Protein AF-A0A2W0B0G4-F1 (afdb_monomer_lite)

Radius of gyration: 36.79 Å; chains: 1; bounding box: 78×41×98 Å

Secondary structure (DSSP, 8-state):
----------------HHHHHHHHHHHHHHHHH-PPPP-----PPPPP--------SS---EEEE--TTSSPEEEETTEEE----

Structure (mmCIF, N/CA/C/O backbone):
data_AF-A0A2W0B0G4-F1
#
_entry.id   AF-A0A2W0B0G4-F1
#
loop_
_atom_site.group_PDB
_atom_site.id
_atom_site.type_symbol
_atom_site.label_atom_id
_atom_site.label_alt_id
_atom_site.label_comp_id
_atom_site.label_asym_id
_atom_site.label_entity_id
_atom_site.label_seq_id
_atom_site.pdbx_PDB_ins_code
_atom_site.Cartn_x
_atom_site.Cartn_y
_atom_site.Cartn_z
_atom_site.occupancy
_atom_site.B_iso_or_equiv
_atom_site.auth_seq_id
_atom_site.auth_comp_id
_atom_site.auth_asym_id
_atom_site.auth_atom_id
_atom_site.pdbx_PDB_model_num
ATOM 1 N N . MET A 1 1 ? 44.995 22.189 -68.445 1.00 43.94 1 MET A N 1
ATOM 2 C CA . MET A 1 1 ? 44.572 22.529 -67.070 1.00 43.94 1 MET A CA 1
ATOM 3 C C . MET A 1 1 ? 43.513 21.525 -66.640 1.00 43.94 1 MET A C 1
ATOM 5 O O . MET A 1 1 ? 42.389 21.598 -67.114 1.00 43.94 1 MET A O 1
ATOM 9 N N . SER A 1 2 ? 43.913 20.522 -65.860 1.00 45.00 2 SER A N 1
ATOM 10 C CA . SER A 1 2 ? 43.079 19.407 -65.395 1.00 45.00 2 SER A CA 1
ATOM 11 C C . SER A 1 2 ? 42.592 19.673 -63.971 1.00 45.00 2 SER A C 1
ATOM 13 O O . SER A 1 2 ? 43.413 19.876 -63.079 1.00 45.00 2 SER A O 1
ATOM 15 N N . PHE A 1 3 ? 41.280 19.644 -63.747 1.00 52.94 3 PHE A N 1
ATOM 16 C CA . PHE A 1 3 ? 40.697 19.702 -62.408 1.00 52.94 3 PHE A CA 1
ATOM 17 C C . PHE A 1 3 ? 40.480 18.278 -61.888 1.00 52.94 3 PHE A C 1
ATOM 19 O O . PHE A 1 3 ? 39.666 17.532 -62.427 1.00 52.94 3 PHE A O 1
ATOM 26 N N . ALA A 1 4 ? 41.223 17.899 -60.848 1.00 59.66 4 ALA A N 1
ATOM 27 C CA . ALA A 1 4 ? 41.010 16.664 -60.104 1.00 59.66 4 ALA A CA 1
ATOM 28 C C . ALA A 1 4 ? 40.024 16.933 -58.956 1.00 59.66 4 ALA A C 1
ATOM 30 O O . ALA A 1 4 ? 40.338 17.667 -58.020 1.00 59.66 4 ALA A O 1
ATOM 31 N N . LEU A 1 5 ? 38.825 16.345 -59.024 1.00 57.16 5 LEU A N 1
ATOM 32 C CA . LEU A 1 5 ? 37.887 16.325 -57.901 1.00 57.16 5 LEU A CA 1
ATOM 33 C C . LEU A 1 5 ? 38.360 15.289 -56.872 1.00 57.16 5 LEU A C 1
ATOM 35 O O . LEU A 1 5 ? 38.135 14.088 -57.024 1.00 57.16 5 LEU A O 1
ATOM 39 N N . GLY A 1 6 ? 38.996 15.763 -55.804 1.00 54.44 6 GLY A N 1
ATOM 40 C CA . GLY A 1 6 ? 39.219 14.982 -54.592 1.00 54.44 6 GLY A CA 1
ATOM 41 C C . GLY A 1 6 ? 37.890 14.723 -53.885 1.00 54.44 6 GLY A C 1
ATOM 42 O O . GLY A 1 6 ? 37.382 15.578 -53.165 1.00 54.44 6 GLY A O 1
ATOM 43 N N . ARG A 1 7 ? 37.309 13.541 -54.092 1.00 59.12 7 ARG A N 1
ATOM 44 C CA . ARG A 1 7 ? 36.139 13.064 -53.349 1.00 59.12 7 ARG A CA 1
ATOM 45 C C . ARG A 1 7 ? 36.607 12.407 -52.049 1.00 59.12 7 ARG A C 1
ATOM 47 O O . ARG A 1 7 ? 36.704 11.188 -51.972 1.00 59.12 7 ARG A O 1
ATOM 54 N N . SER A 1 8 ? 36.887 13.206 -51.020 1.00 56.22 8 SER A N 1
ATOM 55 C CA . SER A 1 8 ? 36.958 12.702 -49.643 1.00 56.22 8 SER A CA 1
ATOM 56 C C . SER A 1 8 ? 35.542 12.666 -49.064 1.00 56.22 8 SER A C 1
ATOM 58 O O . SER A 1 8 ? 35.046 13.603 -48.440 1.00 56.22 8 SER A O 1
ATOM 60 N N . GLY A 1 9 ? 34.840 11.568 -49.345 1.00 58.66 9 GLY A N 1
ATOM 61 C CA . GLY A 1 9 ? 33.590 11.254 -48.665 1.00 58.66 9 GLY A CA 1
ATOM 62 C C . GLY A 1 9 ? 33.863 11.119 -47.170 1.00 58.66 9 GLY A C 1
ATOM 63 O O . GLY A 1 9 ? 34.620 10.247 -46.754 1.00 58.66 9 GLY A O 1
ATOM 64 N N . LYS A 1 10 ? 33.276 12.007 -46.367 1.00 65.50 10 LYS A N 1
ATOM 65 C CA . LYS A 1 10 ? 33.208 11.856 -44.909 1.00 65.50 10 LYS A CA 1
ATOM 66 C C . LYS A 1 10 ? 32.533 10.506 -44.618 1.00 65.50 10 LYS A C 1
ATOM 68 O O . LYS A 1 10 ? 31.463 10.278 -45.186 1.00 65.50 10 LYS A O 1
ATOM 73 N N . PRO A 1 11 ? 33.104 9.617 -43.786 1.00 65.31 11 PRO A N 1
ATOM 74 C CA . PRO A 1 11 ? 32.395 8.412 -43.381 1.00 65.31 11 PRO A CA 1
ATOM 75 C C . PRO A 1 11 ? 31.142 8.846 -42.618 1.00 65.31 11 PRO A C 1
ATOM 77 O O . PRO A 1 11 ? 31.228 9.559 -41.617 1.00 65.31 11 PRO A O 1
ATOM 80 N N . ALA A 1 12 ? 29.969 8.487 -43.136 1.00 70.56 12 ALA A N 1
ATOM 81 C CA . ALA A 1 12 ? 28.732 8.626 -42.390 1.00 70.56 12 ALA A CA 1
ATOM 82 C C . ALA A 1 12 ? 28.806 7.627 -41.230 1.00 70.56 12 ALA A C 1
ATOM 84 O O . ALA A 1 12 ? 28.887 6.424 -41.457 1.00 70.56 12 ALA A O 1
ATOM 85 N N . ALA A 1 13 ? 28.869 8.125 -39.995 1.00 71.62 13 ALA A N 1
ATOM 86 C CA . ALA A 1 13 ? 28.780 7.273 -38.821 1.00 71.62 13 ALA A CA 1
ATOM 87 C C . ALA A 1 13 ? 27.348 6.730 -38.746 1.00 71.62 13 ALA A C 1
ATOM 89 O O . ALA A 1 13 ? 26.409 7.485 -38.496 1.00 71.62 13 ALA A O 1
ATOM 90 N N . GLU A 1 14 ? 27.174 5.439 -39.017 1.00 77.94 14 GLU A N 1
ATOM 91 C CA . GLU A 1 14 ? 25.901 4.763 -38.794 1.00 77.94 14 GLU A CA 1
ATOM 92 C C . GLU A 1 14 ? 25.636 4.715 -37.285 1.00 77.94 14 GLU A C 1
ATOM 94 O O . GLU A 1 14 ? 26.478 4.278 -36.498 1.00 77.94 14 GLU A O 1
ATOM 99 N N . MET A 1 15 ? 24.485 5.231 -36.854 1.00 77.31 15 MET A N 1
ATOM 100 C CA . MET A 1 15 ? 24.091 5.159 -35.450 1.00 77.31 15 MET A CA 1
ATOM 101 C C . MET A 1 15 ? 23.740 3.709 -35.106 1.00 77.31 15 MET A C 1
ATOM 103 O O . MET A 1 15 ? 22.924 3.089 -35.785 1.00 77.31 15 MET A O 1
ATOM 107 N N . ASN A 1 16 ? 24.289 3.187 -34.008 1.00 81.25 16 ASN A N 1
ATOM 108 C CA . ASN A 1 16 ? 23.865 1.901 -33.460 1.00 81.25 16 ASN A CA 1
ATOM 109 C C . ASN A 1 16 ? 22.448 2.046 -32.875 1.00 81.25 16 ASN A C 1
ATOM 111 O O . ASN A 1 16 ? 22.274 2.494 -31.743 1.00 81.25 16 ASN A O 1
ATOM 115 N N . VAL A 1 17 ? 21.432 1.689 -33.664 1.00 83.25 17 VAL A N 1
ATOM 116 C CA . VAL A 1 17 ? 20.009 1.790 -33.287 1.00 83.25 17 VAL A CA 1
ATOM 117 C C . VAL A 1 17 ? 19.584 0.741 -32.258 1.00 83.25 17 VAL A C 1
ATOM 119 O O . VAL A 1 17 ? 18.675 0.987 -31.475 1.00 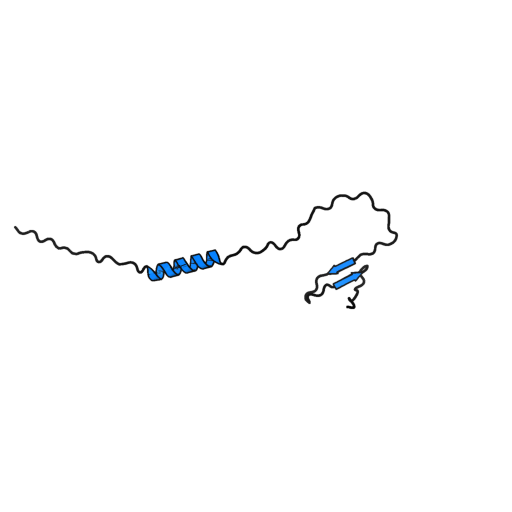83.25 17 VAL A O 1
ATOM 122 N N . THR A 1 18 ? 20.252 -0.411 -32.209 1.00 87.62 18 THR A N 1
ATOM 123 C CA . THR A 1 18 ? 19.914 -1.525 -31.309 1.00 87.62 18 THR A CA 1
ATOM 124 C C . THR A 1 18 ? 20.059 -1.161 -29.825 1.00 87.62 18 THR A C 1
ATOM 126 O O . THR A 1 18 ? 19.097 -1.367 -29.088 1.00 87.62 18 THR A O 1
ATOM 129 N N . PRO A 1 19 ? 21.172 -0.548 -29.371 1.00 88.25 19 PRO A N 1
ATOM 130 C CA . PRO A 1 19 ? 21.278 -0.045 -27.999 1.00 88.25 19 PRO A CA 1
ATOM 131 C C . PRO A 1 19 ? 20.269 1.063 -27.660 1.00 88.25 19 PRO A C 1
ATOM 133 O O . PRO A 1 19 ? 19.823 1.162 -26.523 1.00 88.25 19 PRO A O 1
ATOM 136 N N . LEU A 1 20 ? 19.893 1.901 -28.635 1.00 92.00 20 LEU A N 1
ATOM 137 C CA . LEU A 1 20 ? 18.914 2.971 -28.420 1.00 92.00 20 LEU A CA 1
ATOM 138 C C . LEU A 1 20 ? 17.508 2.402 -28.208 1.00 92.00 20 LEU A C 1
ATOM 140 O O . LEU A 1 20 ? 16.783 2.852 -27.325 1.00 92.00 20 LEU A O 1
ATOM 144 N N . ILE A 1 21 ? 17.138 1.398 -29.004 1.00 93.69 21 ILE A N 1
ATOM 145 C CA . ILE A 1 21 ? 15.856 0.708 -28.875 1.00 93.69 21 ILE A CA 1
ATOM 146 C C . ILE A 1 21 ? 15.754 0.034 -27.503 1.00 93.69 21 ILE A C 1
ATOM 148 O O . ILE A 1 21 ? 14.707 0.143 -26.884 1.00 93.69 21 ILE A O 1
ATOM 152 N N . ASP A 1 22 ? 16.825 -0.578 -26.992 1.00 92.00 22 ASP A N 1
ATOM 153 C CA . ASP A 1 22 ? 16.832 -1.213 -25.664 1.00 92.00 22 ASP A CA 1
ATOM 154 C C . ASP A 1 22 ? 16.481 -0.220 -24.539 1.00 92.00 22 ASP A C 1
ATOM 156 O O . ASP A 1 22 ? 15.544 -0.435 -23.771 1.00 92.00 22 ASP A O 1
ATOM 160 N N . VAL A 1 23 ? 17.129 0.951 -24.523 1.00 93.00 23 VAL A N 1
ATOM 161 C CA . VAL A 1 23 ? 16.823 2.014 -23.547 1.00 93.00 23 VAL A CA 1
ATOM 162 C C . VAL A 1 23 ? 15.373 2.491 -23.673 1.00 93.00 23 VAL A C 1
ATOM 164 O O . VAL A 1 23 ? 14.692 2.679 -22.665 1.00 93.00 23 VAL A O 1
ATOM 167 N N . LEU A 1 24 ? 14.876 2.667 -24.899 1.00 93.12 24 LEU A N 1
ATOM 168 C CA . LEU A 1 24 ? 13.495 3.093 -25.134 1.00 93.12 24 LEU A CA 1
ATOM 169 C C . LEU A 1 24 ? 12.480 2.015 -24.720 1.00 93.12 24 LEU A C 1
ATOM 171 O O . LEU A 1 24 ? 11.457 2.348 -24.123 1.00 93.12 24 LEU A O 1
ATOM 175 N N . LEU A 1 25 ? 12.759 0.736 -24.978 1.00 93.50 25 LEU A N 1
ATOM 176 C CA . LEU A 1 25 ? 11.897 -0.382 -24.590 1.00 93.50 25 LEU A CA 1
ATOM 177 C C . LEU A 1 25 ? 11.826 -0.539 -23.068 1.00 93.50 25 LEU A C 1
ATOM 179 O O . LEU A 1 25 ? 10.734 -0.740 -22.538 1.00 93.50 25 LEU A O 1
ATOM 183 N N . VAL A 1 26 ? 12.944 -0.374 -22.355 1.00 93.19 26 VAL A N 1
ATOM 184 C CA . VAL A 1 26 ? 12.960 -0.375 -20.883 1.00 93.19 26 VAL A CA 1
ATOM 185 C C . VAL A 1 26 ? 12.062 0.732 -20.324 1.00 93.19 26 VAL A C 1
ATOM 187 O O . VAL A 1 26 ? 11.257 0.474 -19.430 1.00 93.19 26 VAL A O 1
ATOM 190 N N . LEU A 1 27 ? 12.135 1.948 -20.875 1.00 93.44 27 LEU A N 1
ATOM 191 C CA . LEU A 1 27 ? 11.276 3.058 -20.445 1.00 93.44 27 LEU A CA 1
ATOM 192 C C . LEU A 1 27 ? 9.788 2.788 -20.716 1.00 93.44 27 LEU A C 1
ATOM 194 O O . LEU A 1 27 ? 8.948 3.096 -19.870 1.00 93.44 27 LEU A O 1
ATOM 198 N N . LEU A 1 28 ? 9.455 2.182 -21.858 1.00 92.38 28 LEU A N 1
ATOM 199 C CA . LEU A 1 28 ? 8.079 1.793 -22.177 1.00 92.38 28 LEU A CA 1
ATOM 200 C C . LEU A 1 28 ? 7.552 0.718 -21.219 1.00 92.38 28 LEU A C 1
ATOM 202 O O . LEU A 1 28 ? 6.420 0.828 -20.756 1.00 92.38 28 LEU A O 1
ATOM 206 N N . ILE A 1 29 ? 8.372 -0.277 -20.873 1.00 93.00 29 ILE A N 1
ATOM 207 C CA . ILE A 1 29 ? 8.000 -1.318 -19.904 1.00 93.00 29 ILE A CA 1
ATOM 208 C C . ILE A 1 29 ? 7.766 -0.707 -18.520 1.00 93.00 29 ILE A C 1
ATOM 210 O O . ILE A 1 29 ? 6.773 -1.038 -17.874 1.00 93.00 29 ILE A O 1
ATOM 214 N N . ILE A 1 30 ? 8.629 0.215 -18.081 1.00 91.75 30 ILE A N 1
ATOM 215 C CA . ILE A 1 30 ? 8.435 0.945 -16.823 1.00 91.75 30 ILE A CA 1
ATOM 216 C C . ILE A 1 30 ? 7.088 1.677 -16.851 1.00 91.75 30 ILE A C 1
ATOM 218 O O . ILE A 1 30 ? 6.284 1.493 -15.941 1.00 91.75 30 ILE A O 1
ATOM 222 N N . PHE A 1 31 ? 6.786 2.430 -17.912 1.00 86.88 31 PHE A N 1
ATOM 223 C CA . PHE A 1 31 ? 5.496 3.118 -18.033 1.00 86.88 31 PHE A CA 1
ATOM 224 C C . PHE A 1 31 ? 4.288 2.173 -18.062 1.00 86.88 31 PHE A C 1
ATOM 226 O O . PHE A 1 31 ? 3.254 2.517 -17.497 1.00 86.88 31 PHE A O 1
ATOM 233 N N . MET A 1 32 ? 4.402 0.993 -18.677 1.00 88.25 32 MET A N 1
ATOM 234 C CA . MET A 1 32 ? 3.327 -0.008 -18.683 1.00 88.25 32 MET A CA 1
ATOM 235 C C . MET A 1 32 ? 3.123 -0.688 -17.320 1.00 88.25 32 MET A C 1
ATOM 237 O O . MET A 1 32 ? 2.012 -1.115 -17.022 1.00 88.25 32 MET A O 1
ATOM 241 N N . ILE A 1 33 ? 4.172 -0.815 -16.500 1.00 86.81 33 ILE A N 1
ATOM 242 C CA . ILE A 1 33 ? 4.119 -1.514 -15.205 1.00 86.81 33 ILE A CA 1
ATOM 243 C C . ILE A 1 33 ? 3.608 -0.622 -14.071 1.00 86.81 33 ILE A C 1
ATOM 245 O O . ILE A 1 33 ? 2.986 -1.136 -13.137 1.00 86.81 33 ILE A O 1
ATOM 249 N N . ILE A 1 34 ? 3.862 0.690 -14.111 1.00 85.19 34 ILE A N 1
ATOM 250 C CA . ILE A 1 34 ? 3.462 1.597 -13.026 1.00 85.19 34 ILE A CA 1
ATOM 251 C C . ILE A 1 34 ? 1.932 1.761 -13.028 1.00 85.19 34 ILE A C 1
ATOM 253 O O . ILE A 1 34 ? 1.377 2.681 -13.624 1.00 85.19 34 ILE A O 1
ATOM 257 N N . THR A 1 35 ? 1.238 0.859 -12.340 1.00 78.44 35 THR A N 1
ATOM 258 C CA . THR A 1 35 ? -0.189 0.984 -12.025 1.00 78.44 35 THR A CA 1
ATOM 259 C C . THR A 1 35 ? -0.329 1.911 -10.811 1.00 78.44 35 THR A C 1
ATOM 261 O O . THR A 1 35 ? 0.449 1.766 -9.862 1.00 78.44 35 THR A O 1
ATOM 264 N N . PRO A 1 36 ? -1.263 2.882 -10.801 1.00 73.69 36 PRO A N 1
ATOM 265 C CA . PRO A 1 36 ? -1.484 3.711 -9.622 1.00 73.69 36 PRO A CA 1
ATOM 266 C C . PRO A 1 36 ? -1.929 2.839 -8.443 1.00 73.69 36 PRO A C 1
ATOM 268 O O . PRO A 1 36 ? -2.721 1.917 -8.614 1.00 73.69 36 PRO A O 1
ATOM 271 N N . MET A 1 37 ? -1.402 3.132 -7.251 1.00 73.12 37 MET A N 1
ATOM 272 C CA . MET A 1 37 ? -1.805 2.447 -6.023 1.00 73.12 37 MET A CA 1
ATOM 273 C C . MET A 1 37 ? -3.309 2.607 -5.789 1.00 73.12 37 MET A C 1
ATOM 275 O O . MET A 1 37 ? -3.832 3.718 -5.899 1.00 73.12 37 MET A O 1
ATOM 279 N N . ASP A 1 38 ? -3.979 1.511 -5.429 1.00 76.94 38 ASP A N 1
ATOM 280 C CA . ASP A 1 38 ? -5.383 1.539 -5.032 1.00 76.94 38 ASP A CA 1
ATOM 281 C C . ASP A 1 38 ? -5.584 2.539 -3.881 1.00 76.94 38 ASP A C 1
ATOM 283 O O . ASP A 1 38 ? -4.856 2.495 -2.881 1.00 76.94 38 ASP A O 1
ATOM 287 N N . P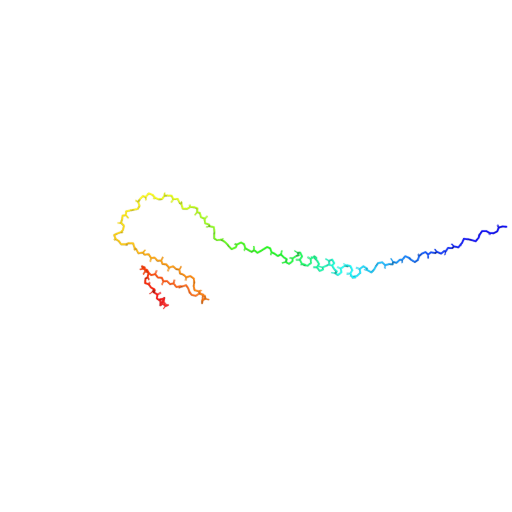RO A 1 39 ? -6.560 3.457 -3.981 1.00 72.25 39 PRO A N 1
ATOM 288 C CA . PRO A 1 39 ? -6.871 4.357 -2.886 1.00 72.25 39 PRO A CA 1
ATOM 289 C C . PRO A 1 39 ? -7.416 3.545 -1.706 1.00 72.25 39 PRO A C 1
ATOM 291 O O . PRO A 1 39 ? -8.558 3.090 -1.701 1.00 72.25 39 PRO A O 1
ATOM 294 N N . HIS A 1 40 ? -6.594 3.378 -0.672 1.00 73.00 40 HIS A N 1
ATOM 295 C CA . HIS A 1 40 ? -7.023 2.797 0.593 1.00 73.00 40 HIS A CA 1
ATOM 296 C C . HIS A 1 40 ? -7.846 3.826 1.374 1.00 73.00 40 HIS A C 1
ATOM 298 O O . HIS A 1 40 ? -7.315 4.634 2.134 1.00 73.00 40 HIS A O 1
ATOM 304 N N . GLY A 1 41 ? -9.161 3.805 1.180 1.00 72.31 41 GLY A N 1
ATOM 305 C CA . GLY A 1 41 ? -10.098 4.613 1.948 1.00 72.31 41 GLY A CA 1
ATOM 306 C C . GLY A 1 41 ? -11.504 4.043 1.849 1.00 72.31 41 GLY A C 1
ATOM 307 O O . GLY A 1 41 ? -11.988 3.756 0.759 1.00 72.31 41 GLY A O 1
ATOM 308 N N . LEU A 1 42 ? -12.166 3.862 2.991 1.00 80.00 42 LEU A N 1
ATOM 309 C CA . LEU A 1 42 ? -13.601 3.588 3.000 1.00 80.00 42 LEU A CA 1
ATOM 310 C C . LEU A 1 42 ? -14.337 4.877 2.620 1.00 80.00 42 LEU A C 1
ATOM 312 O O . LEU A 1 42 ? -13.969 5.955 3.088 1.00 80.00 42 LEU A O 1
ATOM 316 N N . TYR A 1 43 ? -15.386 4.774 1.806 1.00 79.25 43 TYR A N 1
ATOM 317 C CA . TYR A 1 43 ? -16.283 5.901 1.558 1.00 79.25 43 TYR A CA 1
ATOM 318 C C . TYR A 1 43 ? -16.956 6.296 2.877 1.00 79.25 43 TYR A C 1
ATOM 320 O O . TYR A 1 43 ? -17.795 5.560 3.396 1.00 79.25 43 TYR A O 1
ATOM 328 N N . THR A 1 44 ? -16.575 7.442 3.442 1.00 82.56 44 THR A N 1
ATOM 329 C CA . THR A 1 44 ? -17.182 7.981 4.662 1.00 82.56 44 THR A CA 1
ATOM 330 C C . THR A 1 44 ? -18.137 9.118 4.314 1.00 82.56 44 THR A C 1
ATOM 332 O O . THR A 1 44 ? -17.812 10.021 3.546 1.00 82.56 44 THR A O 1
ATOM 335 N N . ALA A 1 45 ? -19.344 9.071 4.876 1.00 85.31 45 ALA A N 1
ATOM 336 C CA . ALA A 1 45 ? -20.280 10.188 4.847 1.00 85.31 45 ALA A CA 1
ATOM 337 C C . ALA A 1 45 ? -20.113 11.029 6.118 1.00 85.31 45 ALA A C 1
ATOM 339 O O . ALA A 1 45 ? -19.827 10.496 7.192 1.00 85.31 45 ALA A O 1
ATOM 340 N N . VAL A 1 46 ? -20.320 12.342 6.007 1.00 86.88 46 VAL A N 1
ATOM 341 C CA . VAL A 1 46 ? -20.351 13.230 7.176 1.00 86.88 46 VAL A CA 1
ATOM 342 C C . VAL A 1 46 ? -21.563 12.864 8.046 1.00 86.88 46 VAL A C 1
ATOM 344 O O . VAL A 1 46 ? -22.675 12.794 7.506 1.00 86.88 46 VAL A O 1
ATOM 347 N N . PRO A 1 47 ? -21.387 12.645 9.368 1.00 85.06 47 PRO A N 1
ATOM 348 C CA . PRO A 1 47 ? -22.495 12.353 10.269 1.00 85.06 47 PRO A CA 1
ATOM 349 C C . PRO A 1 47 ? -23.574 13.433 10.179 1.00 85.06 47 PRO A C 1
ATOM 351 O O . PRO A 1 47 ? -23.284 14.619 10.307 1.00 85.06 47 PRO A O 1
ATOM 354 N N . GLN A 1 48 ? -24.816 13.015 9.950 1.00 85.25 48 GLN A N 1
ATOM 355 C CA . GLN A 1 48 ? -25.973 13.901 10.028 1.00 85.25 48 GLN A CA 1
ATOM 356 C C . GLN A 1 48 ? -26.428 14.013 11.483 1.00 85.25 48 GLN A C 1
ATOM 358 O O . GLN A 1 48 ? -26.295 13.067 12.265 1.00 85.25 48 GLN A O 1
ATOM 363 N N . GLU A 1 49 ? -26.971 15.163 11.860 1.00 82.62 49 GLU A N 1
ATOM 364 C CA . GLU A 1 49 ? -27.492 15.374 13.206 1.00 82.62 49 GLU A CA 1
ATOM 365 C C . GLU A 1 49 ? -28.758 14.532 13.401 1.00 82.62 49 GLU A C 1
ATOM 367 O O . GLU A 1 49 ? -29.773 14.742 12.739 1.00 82.62 49 GLU A O 1
ATOM 372 N N . HIS A 1 50 ? -28.700 13.544 14.293 1.00 70.06 50 HIS A N 1
ATOM 373 C CA . HIS A 1 50 ? -29.870 12.754 14.663 1.00 70.06 50 HIS A CA 1
ATOM 374 C C . HIS A 1 50 ? -30.528 13.417 15.876 1.00 70.06 50 HIS A C 1
ATOM 376 O O . HIS A 1 50 ? -29.856 13.741 16.858 1.00 70.06 50 HIS A O 1
ATOM 382 N N . GLY A 1 51 ? -31.845 13.635 15.806 1.00 70.31 51 GLY A N 1
ATOM 383 C CA . GLY A 1 51 ? -32.627 14.170 16.920 1.00 70.31 51 GLY A CA 1
ATOM 384 C C . GLY A 1 51 ? -32.398 13.356 18.196 1.00 70.31 51 GLY A C 1
ATOM 385 O O . GLY A 1 51 ? -32.237 12.140 18.129 1.00 70.31 51 GLY A O 1
ATOM 386 N N . LYS A 1 52 ? -32.341 14.052 19.343 1.00 65.81 52 LYS A N 1
ATOM 387 C CA . LYS A 1 52 ? -32.027 13.512 20.680 1.00 65.81 52 LYS A CA 1
ATOM 388 C C . LYS A 1 52 ? -32.594 12.102 20.879 1.00 65.81 52 LYS A C 1
ATOM 390 O O . LYS A 1 52 ? -33.791 11.938 21.103 1.00 65.81 52 LYS A O 1
ATOM 395 N N . SER A 1 53 ? -31.717 11.102 20.826 1.00 67.31 53 SER A N 1
ATOM 396 C CA . SER A 1 53 ? -32.068 9.736 21.199 1.00 67.31 53 SER A CA 1
ATOM 397 C C . SER A 1 53 ? -32.355 9.691 22.701 1.00 67.31 53 SER A C 1
ATOM 399 O O . SER A 1 53 ? -31.671 10.353 23.486 1.00 67.31 53 SER A O 1
ATOM 401 N N . ALA A 1 54 ? -33.388 8.942 23.091 1.00 69.25 54 ALA A N 1
ATOM 402 C CA . ALA A 1 54 ? -33.784 8.770 24.485 1.00 69.25 54 ALA A CA 1
ATOM 403 C C . ALA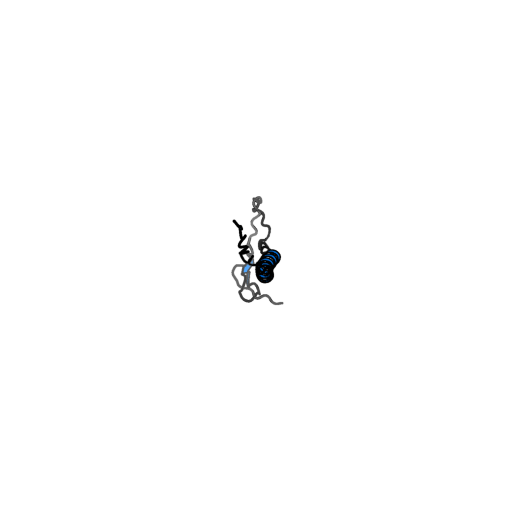 A 1 54 ? -32.601 8.268 25.342 1.00 69.25 54 ALA A C 1
ATOM 405 O O . ALA A 1 54 ? -31.751 7.534 24.824 1.00 69.25 54 ALA A O 1
ATOM 406 N N . PRO A 1 55 ? -32.522 8.642 26.634 1.00 67.19 55 PRO A N 1
ATOM 407 C CA . PRO A 1 55 ? -31.443 8.189 27.494 1.00 67.19 55 PRO A CA 1
ATOM 408 C C . PRO A 1 55 ? -31.587 6.684 27.709 1.00 67.19 55 PRO A C 1
ATOM 410 O O . PRO A 1 55 ? -32.512 6.231 28.374 1.00 67.19 55 PRO A O 1
ATOM 413 N N . ASN A 1 56 ? -30.678 5.906 27.128 1.00 63.50 56 ASN A N 1
ATOM 414 C CA . ASN A 1 56 ? -30.499 4.521 27.528 1.00 63.50 56 ASN A CA 1
ATOM 415 C C . ASN A 1 56 ? -29.713 4.550 28.847 1.00 63.50 56 ASN A C 1
ATOM 417 O O . ASN A 1 56 ? -28.631 5.138 28.897 1.00 63.50 56 ASN A O 1
ATOM 421 N N . GLU A 1 57 ? -30.271 3.991 29.922 1.00 70.75 57 GLU A N 1
ATOM 422 C CA . GLU A 1 57 ? -29.797 4.220 31.299 1.00 70.75 57 GLU A CA 1
ATOM 423 C C . GLU A 1 57 ? -28.379 3.693 31.572 1.00 70.75 57 GLU A C 1
ATOM 425 O O . GLU A 1 57 ? -27.749 4.091 32.548 1.00 70.75 57 GLU A O 1
ATOM 430 N N . THR A 1 58 ? -27.816 2.877 30.677 1.00 76.88 58 THR A N 1
ATOM 431 C CA . THR A 1 58 ? -26.389 2.535 30.678 1.00 76.88 58 THR A CA 1
ATOM 432 C C . THR A 1 58 ? -25.868 2.372 29.241 1.00 76.88 58 THR A C 1
ATOM 434 O O . THR A 1 58 ? -26.257 1.432 28.545 1.00 76.88 58 THR A O 1
ATOM 437 N N . PRO A 1 59 ? -24.998 3.268 28.734 1.00 81.56 59 PRO A N 1
ATOM 438 C CA . PRO A 1 59 ? -24.408 3.090 27.413 1.00 81.56 59 PRO A CA 1
ATOM 439 C C . PRO A 1 59 ? -23.375 1.957 27.449 1.00 81.56 59 PRO A C 1
ATOM 441 O O . PRO A 1 59 ? -22.402 2.020 28.199 1.00 81.56 59 PRO A O 1
ATOM 444 N N . ILE A 1 60 ? -23.561 0.938 26.609 1.00 85.62 60 ILE A N 1
ATOM 445 C CA . ILE A 1 60 ? -22.530 -0.071 26.340 1.00 85.62 60 ILE A CA 1
ATOM 446 C C . ILE A 1 60 ? -21.611 0.479 25.248 1.00 85.62 60 ILE A C 1
ATOM 448 O O . ILE A 1 60 ? -22.06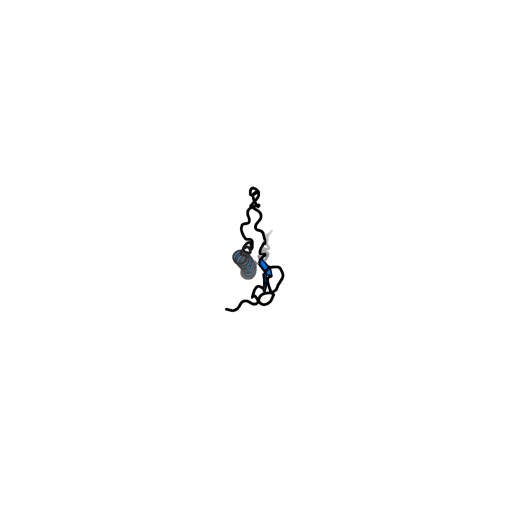4 0.779 24.144 1.00 85.62 60 ILE A O 1
ATOM 452 N N . VAL A 1 61 ? -20.319 0.613 25.550 1.00 89.44 61 VAL A N 1
ATOM 453 C CA . VAL A 1 61 ? -19.312 1.127 24.611 1.00 89.44 61 VAL A CA 1
ATOM 454 C C . VAL A 1 61 ? -18.415 -0.012 24.146 1.00 89.44 61 VAL A C 1
ATOM 456 O O . VAL A 1 61 ? -17.683 -0.594 24.948 1.00 89.44 61 VAL A O 1
ATOM 459 N N . LEU A 1 62 ? -18.441 -0.290 22.842 1.00 90.69 62 LEU A N 1
ATOM 460 C CA . LEU A 1 62 ? -17.549 -1.242 22.182 1.00 90.69 62 LEU A CA 1
ATOM 461 C C . LEU A 1 62 ? -16.338 -0.499 21.607 1.00 90.69 62 LEU A C 1
ATOM 463 O O . LEU A 1 62 ? -16.491 0.520 20.934 1.00 90.69 62 LEU A O 1
ATOM 467 N N . GLN A 1 63 ? -15.132 -0.998 21.866 1.00 91.00 63 GLN A N 1
ATOM 468 C CA . GLN A 1 63 ? -13.884 -0.452 21.329 1.00 91.00 63 GLN A CA 1
ATOM 469 C C . GLN A 1 63 ? -13.133 -1.550 20.586 1.00 91.00 63 GLN A C 1
ATOM 471 O O . GLN A 1 63 ? -12.829 -2.587 21.168 1.00 91.00 63 GLN A O 1
ATOM 476 N N . LEU A 1 64 ? -12.808 -1.297 19.321 1.00 90.38 64 LEU A N 1
ATOM 477 C CA . LEU A 1 64 ? -11.988 -2.176 18.496 1.00 90.38 64 LEU A CA 1
ATOM 478 C C . LEU A 1 64 ? -10.625 -1.510 18.286 1.00 90.38 64 LEU A C 1
ATOM 480 O O . LEU A 1 64 ? -10.555 -0.399 17.755 1.00 90.38 64 LEU A O 1
ATOM 484 N N . LYS A 1 65 ? -9.542 -2.158 18.718 1.00 88.31 65 LYS A N 1
ATOM 485 C CA . LYS A 1 65 ? -8.168 -1.683 18.498 1.00 88.31 65 LYS A CA 1
ATOM 486 C C . LYS A 1 65 ? -7.443 -2.658 17.585 1.00 88.31 65 LYS A C 1
ATOM 488 O O . LYS A 1 65 ? -7.404 -3.854 17.853 1.00 88.31 65 LYS A O 1
ATOM 493 N N . GLN A 1 66 ? -6.828 -2.144 16.528 1.00 87.06 66 GLN A N 1
ATOM 494 C CA . GLN A 1 66 ? -6.017 -2.968 15.638 1.00 87.06 66 GLN A CA 1
ATOM 495 C C . GLN A 1 66 ? -4.733 -3.402 16.354 1.00 87.06 66 GLN A C 1
ATOM 497 O O . GLN A 1 66 ? -3.929 -2.557 16.754 1.00 87.06 66 GLN A O 1
ATOM 502 N N . ALA A 1 67 ? -4.535 -4.712 16.517 1.00 80.06 67 ALA A N 1
ATOM 503 C CA . ALA A 1 67 ? -3.279 -5.262 17.014 1.00 80.06 67 ALA A CA 1
ATOM 504 C C . ALA A 1 67 ? -2.292 -5.496 15.867 1.00 80.06 67 ALA A C 1
ATOM 506 O O . ALA A 1 67 ? -2.674 -5.746 14.725 1.00 80.06 67 ALA A O 1
ATOM 507 N N . LYS A 1 68 ? -0.997 -5.510 16.195 1.00 79.81 68 LYS A N 1
ATOM 508 C CA . LYS A 1 68 ? 0.065 -5.876 15.242 1.00 79.81 68 LYS A CA 1
ATOM 509 C C . LYS A 1 68 ? -0.001 -7.347 14.800 1.00 79.81 68 LYS A C 1
ATOM 511 O O . LYS A 1 68 ? 0.590 -7.688 13.786 1.00 79.81 68 LYS A O 1
ATOM 516 N N . SER A 1 69 ? -0.701 -8.200 15.552 1.00 75.62 69 SER A N 1
ATOM 517 C CA . SER A 1 69 ? -0.870 -9.636 15.287 1.00 75.62 69 SER A CA 1
ATOM 518 C C . SER A 1 69 ? -1.984 -9.965 14.285 1.00 75.62 69 SER A C 1
ATOM 520 O O . SER A 1 69 ? -2.204 -11.136 14.002 1.00 75.62 69 SER A O 1
ATOM 522 N N . GLY A 1 70 ? -2.708 -8.967 13.763 1.00 77.62 70 GLY A N 1
ATOM 523 C CA . GLY A 1 70 ? -3.816 -9.165 12.817 1.00 77.62 70 GLY A CA 1
ATOM 524 C C . GLY A 1 70 ? -5.171 -9.471 13.468 1.00 77.62 70 GLY A C 1
ATOM 525 O O . GLY A 1 70 ? -6.204 -9.213 12.859 1.00 77.62 70 GLY A O 1
ATOM 526 N N . THR A 1 71 ? -5.193 -9.930 14.721 1.00 82.19 71 THR A N 1
ATOM 527 C CA . THR A 1 71 ? -6.416 -10.099 15.524 1.00 82.19 71 THR A CA 1
ATOM 528 C C . THR A 1 71 ? -6.771 -8.794 16.248 1.00 82.19 71 THR A C 1
ATOM 530 O O . THR A 1 71 ? -5.955 -8.315 17.040 1.00 82.19 71 THR A O 1
ATOM 533 N N . PRO A 1 72 ? -7.950 -8.188 16.033 1.00 85.31 72 PRO A N 1
ATOM 534 C CA . PRO A 1 72 ? -8.308 -6.948 16.711 1.00 85.31 72 PRO A CA 1
ATOM 535 C C . PRO A 1 72 ? -8.624 -7.181 18.198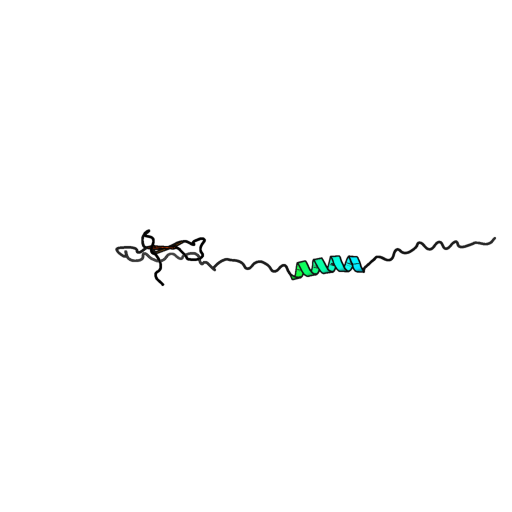 1.00 85.31 72 PRO A C 1
ATOM 537 O O . PRO A 1 72 ? -9.335 -8.115 18.565 1.00 85.31 72 PRO A O 1
ATOM 540 N N . LEU A 1 73 ? -8.129 -6.292 19.059 1.00 88.31 73 LEU A N 1
ATOM 541 C CA . LEU A 1 73 ? -8.415 -6.297 20.494 1.00 88.31 73 LEU A CA 1
ATOM 542 C C . LEU A 1 73 ? -9.790 -5.662 20.722 1.00 88.31 73 LEU A C 1
ATOM 544 O O . LEU A 1 73 ? -10.021 -4.523 20.299 1.00 88.31 73 LEU A O 1
ATOM 548 N N . LEU A 1 74 ? -10.689 -6.385 21.392 1.00 89.69 74 LEU A N 1
ATOM 549 C CA . LEU A 1 74 ? -12.004 -5.886 21.786 1.00 89.69 74 LEU A CA 1
ATOM 550 C C . LEU A 1 74 ? -11.974 -5.408 23.233 1.00 89.69 74 LEU A C 1
ATOM 552 O O . LEU A 1 74 ? -11.437 -6.065 24.123 1.00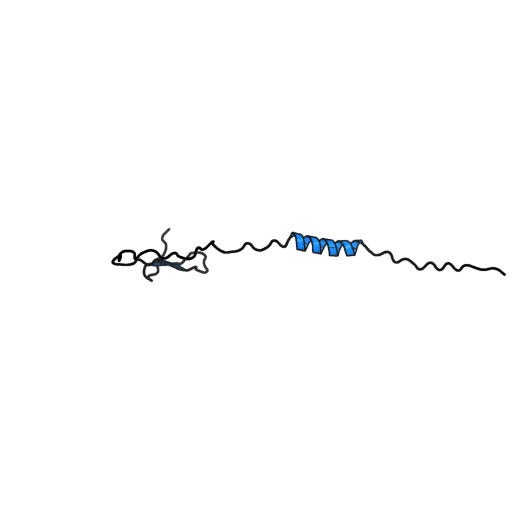 89.69 74 LEU A O 1
ATOM 556 N N . SER A 1 75 ? -12.600 -4.266 23.495 1.00 92.06 75 SER A N 1
ATOM 557 C CA . SER A 1 75 ? -12.909 -3.848 24.858 1.00 92.06 75 SER A CA 1
ATOM 558 C C . SER A 1 75 ? -14.370 -3.437 24.985 1.00 92.06 75 SER A C 1
ATOM 560 O O . SER A 1 75 ? -14.869 -2.653 24.176 1.00 92.06 75 SER A O 1
ATOM 562 N N . ILE A 1 76 ? -15.041 -3.929 26.025 1.00 91.06 76 ILE A N 1
ATOM 563 C CA . ILE A 1 76 ? -16.408 -3.554 26.391 1.00 91.06 76 ILE A CA 1
ATOM 564 C C . ILE A 1 76 ? -16.317 -2.678 27.634 1.00 91.06 76 ILE A C 1
ATOM 566 O O . ILE A 1 76 ? -15.761 -3.085 28.649 1.00 91.06 76 ILE A O 1
ATOM 570 N N . ASN A 1 77 ? -16.814 -1.444 27.563 1.00 91.19 77 ASN A N 1
ATOM 571 C CA . ASN A 1 77 ? -16.773 -0.494 28.683 1.00 91.19 77 ASN A CA 1
ATOM 572 C C . ASN A 1 77 ? -15.359 -0.278 29.271 1.00 91.19 77 ASN A C 1
ATOM 574 O O . ASN A 1 77 ? -15.211 -0.006 30.461 1.00 91.19 77 ASN A O 1
ATOM 578 N N . ARG A 1 78 ? -14.324 -0.345 28.414 1.00 87.56 78 ARG A N 1
ATOM 579 C CA . ARG A 1 78 ? -12.876 -0.296 28.739 1.00 87.56 78 ARG A CA 1
ATOM 580 C C . ARG A 1 78 ? -12.289 -1.563 29.367 1.00 87.56 78 ARG A C 1
ATOM 582 O O . ARG A 1 78 ? -11.087 -1.589 29.611 1.00 87.56 78 ARG A O 1
ATOM 589 N N . GLN A 1 79 ? -13.089 -2.598 29.589 1.00 89.69 79 GLN A N 1
ATOM 590 C CA . GLN A 1 79 ? -12.594 -3.910 29.977 1.00 89.69 79 GLN A CA 1
ATOM 591 C C . GLN A 1 79 ? -12.225 -4.693 28.720 1.00 89.69 79 GLN A C 1
ATOM 593 O O . GLN A 1 79 ? -13.047 -4.840 27.819 1.00 89.69 79 GLN A O 1
ATOM 598 N N . GLU A 1 80 ? -10.981 -5.152 28.642 1.00 86.50 80 GLU A N 1
ATOM 599 C CA . GLU A 1 80 ? -10.520 -6.012 27.556 1.00 86.50 80 GLU A CA 1
ATOM 600 C C . GLU A 1 80 ? -11.225 -7.367 27.633 1.00 86.50 80 GLU A C 1
ATOM 602 O O . GLU A 1 80 ? -11.331 -7.962 28.707 1.00 86.50 80 GLU A O 1
ATOM 607 N N . VAL A 1 81 ? -11.748 -7.820 26.496 1.00 87.88 81 VAL A N 1
ATOM 608 C CA . VAL A 1 81 ? -12.456 -9.092 26.374 1.00 87.88 81 VAL A CA 1
ATOM 609 C C . VAL A 1 81 ? -11.742 -9.911 25.312 1.00 87.88 81 VAL A C 1
ATOM 611 O O . VAL A 1 81 ? -11.498 -9.431 24.205 1.00 87.88 81 VAL A O 1
ATOM 614 N N . VAL A 1 82 ? -11.388 -11.141 25.671 1.00 81.56 82 VAL A N 1
ATOM 615 C CA . VAL A 1 82 ? -10.818 -12.113 24.740 1.00 81.56 82 VAL A CA 1
ATOM 616 C C . VAL A 1 82 ? -11.961 -12.689 23.912 1.00 81.56 82 VAL A C 1
ATOM 618 O O . VAL A 1 82 ? -13.011 -13.029 24.452 1.00 81.56 82 VAL A O 1
ATOM 621 N N . TRP A 1 83 ? -11.767 -12.768 22.602 1.00 71.81 83 TRP A N 1
ATOM 622 C CA . TRP A 1 83 ? -12.688 -13.469 21.719 1.00 71.81 83 TRP A CA 1
ATOM 623 C C . TRP A 1 83 ? -12.505 -14.975 21.938 1.00 71.81 83 TRP A C 1
ATOM 625 O O . TRP A 1 83 ? -11.431 -15.499 21.652 1.00 71.81 83 TRP A O 1
ATOM 635 N N . GLU A 1 84 ? -13.512 -15.654 22.484 1.00 67.12 84 GLU A N 1
ATOM 636 C CA . GLU A 1 84 ? -13.618 -17.109 22.347 1.00 67.12 84 GLU A CA 1
ATOM 637 C C . GLU A 1 84 ? -14.227 -17.392 20.969 1.00 67.12 84 GLU A C 1
ATOM 639 O O . GLU A 1 84 ? -15.215 -16.760 20.590 1.00 67.12 84 GLU A O 1
ATOM 644 N N . GLU A 1 85 ? -13.570 -18.257 20.198 1.00 58.94 85 GLU A N 1
ATOM 645 C CA . GLU A 1 85 ? -14.012 -18.696 18.868 1.00 58.94 85 GLU A CA 1
ATOM 646 C C . GLU A 1 85 ? -15.130 -19.744 18.967 1.00 58.94 85 GLU A C 1
ATOM 648 O O . GLU A 1 85 ? -15.040 -20.621 19.859 1.00 58.94 85 GLU A O 1
#

Foldseek 3Di:
DDDDDPPPPDPDPDDPVPVVVVVVVVVVVVVVPDDPDDPPDDDDDDDDDDPDDDDPVDDWDWDWDQDPVRDTFIDTVNHTDDDDD

Sequence (85 aa):
MSFALGRSGKPAAEMNVTPLIDVLLVLLIIFMIITPMDPHGLYTAVPQEHGKSAPNETPIVLQLKQAKSGTPLLSINRQEVVWEE

pLDDT: mean 78.82, std 12.21, range [43.94, 93.69]